Protein AF-A0A2V8YV77-F1 (afdb_monomer)

Mean predicted aligned error: 11.9 Å

Nearest PDB structures (foldseek):
  3vh5-assembly1_W  TM=4.773E-01  e=7.911E+00  Gallus gallus

Sequence (111 aa):
IGKATTRGFHQSALSKQLSPPVKWSYRKLILWWARVFLSIGWIVFYVNTITKNSAAVLSFSLILFSGLSAITFLLLLVLFWRHNQSAYKRRYSQWERSFLCQRCGTLTERE

pLDDT: mean 77.12, std 12.81, range [43.12, 94.75]

Foldseek 3Di:
DDDPPPPDPPQDPLNVLLDQDDQDDVVVVVVVLVVVLVVVLVVQQVVCCVVVVDNPPDDPSSVVSVVVSVVVSVVVVVVSVCCRPPVNVVSNVQSVQWDQDPVPRDTDGHD

Structure (mmCIF, N/CA/C/O backbone):
data_AF-A0A2V8YV77-F1
#
_entry.id   AF-A0A2V8YV77-F1
#
loop_
_atom_site.group_PDB
_atom_site.id
_atom_site.type_symbol
_atom_site.label_atom_id
_atom_site.label_alt_id
_atom_site.label_comp_id
_atom_site.label_asym_id
_atom_site.label_entity_id
_atom_site.label_seq_id
_atom_site.pdbx_PDB_ins_code
_atom_site.Cartn_x
_atom_site.Cartn_y
_atom_site.Cartn_z
_atom_site.occupancy
_atom_site.B_iso_or_equiv
_atom_site.auth_seq_id
_atom_site.auth_comp_id
_atom_site.auth_asym_id
_atom_site.auth_atom_id
_atom_site.pdbx_PDB_model_num
ATOM 1 N N . ILE A 1 1 ? -38.044 -36.763 -0.492 1.00 43.12 1 ILE A N 1
ATOM 2 C CA . ILE A 1 1 ? -37.147 -36.263 0.583 1.00 43.12 1 ILE A CA 1
ATOM 3 C C . ILE A 1 1 ? -36.007 -35.508 -0.090 1.00 43.12 1 ILE A C 1
ATOM 5 O O . ILE A 1 1 ? -35.178 -36.140 -0.725 1.00 43.12 1 ILE A O 1
ATOM 9 N N . GLY A 1 2 ? -36.013 -34.173 -0.051 1.00 48.66 2 GLY A N 1
ATOM 10 C CA . GLY A 1 2 ? -34.983 -33.343 -0.687 1.00 48.66 2 GLY A CA 1
ATOM 11 C C . GLY A 1 2 ? -34.392 -32.369 0.325 1.00 48.66 2 GLY A C 1
ATOM 12 O O . GLY A 1 2 ? -35.096 -31.485 0.804 1.00 48.66 2 GLY A O 1
ATOM 13 N N . LYS A 1 3 ? -33.111 -32.537 0.676 1.00 55.62 3 LYS A N 1
ATOM 14 C CA . LYS A 1 3 ? -32.360 -31.566 1.485 1.00 55.62 3 LYS A CA 1
ATOM 15 C C . LYS A 1 3 ? -31.934 -30.405 0.587 1.00 55.62 3 LYS A C 1
ATOM 17 O O . LYS A 1 3 ? -30.920 -30.486 -0.104 1.00 55.62 3 LYS A O 1
ATOM 22 N N . ALA A 1 4 ? -32.699 -29.318 0.615 1.00 57.50 4 ALA A N 1
ATOM 23 C CA . ALA A 1 4 ? -32.252 -28.041 0.076 1.00 57.50 4 ALA A CA 1
ATOM 24 C C . ALA A 1 4 ? -31.154 -27.486 0.995 1.00 57.50 4 ALA A C 1
ATOM 26 O O . ALA A 1 4 ? -31.411 -27.028 2.106 1.00 57.50 4 ALA A O 1
ATOM 27 N N . THR A 1 5 ? -29.904 -27.576 0.547 1.00 54.09 5 THR A N 1
ATOM 28 C CA . THR A 1 5 ? -28.759 -2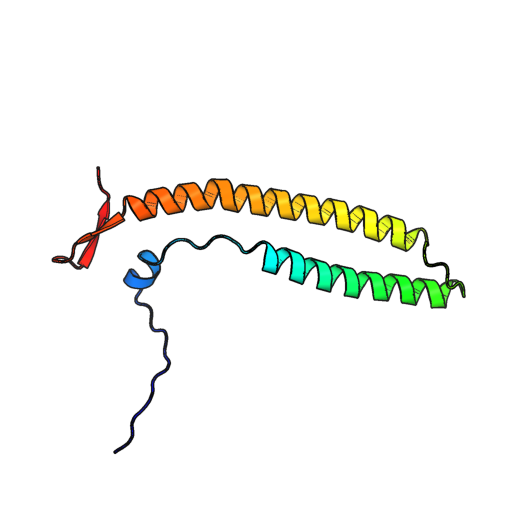7.006 1.263 1.00 54.09 5 THR A CA 1
ATOM 29 C C . THR A 1 5 ? -28.656 -25.538 0.867 1.00 54.09 5 THR A C 1
ATOM 31 O O . THR A 1 5 ? -27.980 -25.191 -0.100 1.00 54.09 5 THR A O 1
ATOM 34 N N . THR A 1 6 ? -29.367 -24.654 1.565 1.00 57.44 6 THR A N 1
ATOM 35 C CA . THR A 1 6 ? -29.285 -23.213 1.306 1.00 57.44 6 THR A CA 1
ATOM 36 C C . THR A 1 6 ? -27.972 -22.674 1.874 1.00 57.44 6 THR A C 1
ATOM 38 O O . THR A 1 6 ? -27.891 -22.291 3.039 1.00 57.44 6 THR A O 1
ATOM 41 N N . ARG A 1 7 ? -26.916 -22.620 1.052 1.00 52.34 7 ARG A N 1
ATOM 42 C CA . ARG A 1 7 ? -25.701 -21.826 1.325 1.00 52.34 7 ARG A CA 1
ATOM 43 C C . ARG A 1 7 ? -25.980 -20.329 1.110 1.00 52.34 7 ARG A C 1
ATOM 45 O O . ARG A 1 7 ? -25.328 -19.676 0.304 1.00 52.34 7 ARG A O 1
ATOM 52 N N . GLY A 1 8 ? -26.987 -19.797 1.797 1.00 50.25 8 GLY A N 1
ATOM 53 C CA . GLY A 1 8 ? -27.307 -18.373 1.808 1.00 50.25 8 GLY A CA 1
ATOM 54 C C . GLY A 1 8 ? -26.741 -17.734 3.067 1.00 50.25 8 GLY A C 1
ATOM 55 O O . GLY A 1 8 ? -27.206 -18.026 4.164 1.00 50.25 8 GLY A O 1
ATOM 56 N N . PHE A 1 9 ? -25.747 -16.859 2.930 1.00 57.03 9 PHE A N 1
ATOM 57 C CA . PHE A 1 9 ? -25.252 -16.035 4.036 1.00 57.03 9 PHE A CA 1
ATOM 58 C C . PHE A 1 9 ? -26.250 -14.886 4.281 1.00 57.03 9 PHE A C 1
ATOM 60 O O . PHE A 1 9 ? -25.985 -13.727 3.970 1.00 57.03 9 PHE A O 1
ATOM 67 N N . HIS A 1 10 ? -27.447 -15.206 4.780 1.00 50.66 10 HIS A N 1
ATOM 68 C CA . HIS A 1 10 ? -28.415 -14.199 5.217 1.00 50.66 10 HIS A CA 1
ATOM 69 C C . HIS A 1 10 ? -27.989 -13.664 6.584 1.00 50.66 10 HIS A C 1
ATOM 71 O O . HIS A 1 10 ? -28.433 -14.125 7.632 1.00 50.66 10 HIS A O 1
ATOM 77 N N . GLN A 1 11 ? -27.086 -12.688 6.569 1.00 55.09 11 GLN A N 1
ATOM 78 C CA . GLN A 1 11 ? -26.784 -11.892 7.748 1.00 55.09 11 GLN A CA 1
ATOM 79 C C . GLN A 1 11 ? -27.907 -10.874 7.950 1.00 55.09 11 GLN A C 1
ATOM 81 O O . GLN A 1 11 ? -28.072 -9.947 7.156 1.00 55.09 11 GLN A O 1
ATOM 86 N N . SER A 1 12 ? -28.687 -11.042 9.019 1.00 68.44 12 SE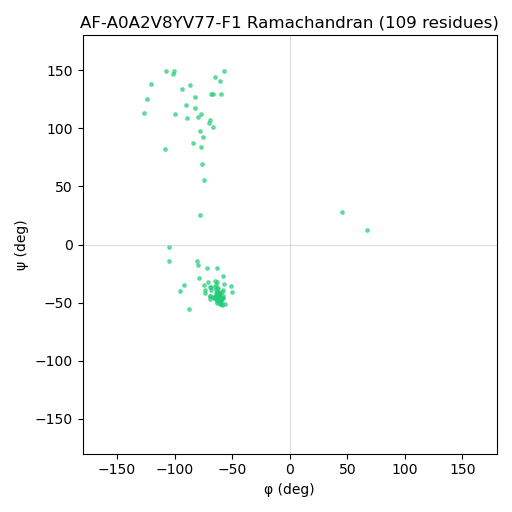R A N 1
ATOM 87 C CA . SER A 1 12 ? -29.614 -10.012 9.489 1.00 68.44 12 SER A CA 1
ATOM 88 C C . SER A 1 12 ? -28.843 -8.715 9.767 1.00 68.44 12 SER A C 1
ATOM 90 O O . SER A 1 12 ? -27.665 -8.765 10.136 1.00 68.44 12 SER A O 1
ATOM 92 N N . ALA A 1 13 ? -29.477 -7.548 9.597 1.00 64.62 13 ALA A N 1
ATOM 93 C CA . ALA A 1 13 ? -28.833 -6.245 9.820 1.00 64.62 13 ALA A CA 1
ATOM 94 C C . ALA A 1 13 ? -28.131 -6.166 11.194 1.00 64.62 13 ALA A C 1
ATOM 96 O O . ALA A 1 13 ? -27.019 -5.650 11.294 1.00 64.62 13 ALA A O 1
ATOM 97 N N . LEU A 1 14 ? -28.725 -6.812 12.203 1.00 60.31 14 LEU A N 1
ATOM 98 C CA . LEU A 1 14 ? -28.169 -7.022 13.542 1.00 60.31 14 LEU A CA 1
ATOM 99 C C . LEU A 1 14 ? -26.838 -7.797 13.533 1.00 60.31 14 LEU A C 1
ATOM 101 O O . LEU A 1 14 ? -25.853 -7.341 14.107 1.00 60.31 14 LEU A O 1
ATOM 105 N N . SER A 1 15 ? -26.756 -8.927 12.824 1.00 60.78 15 SER A N 1
ATOM 106 C CA . SER A 1 15 ? -25.512 -9.711 12.712 1.00 60.78 15 SER A CA 1
ATOM 107 C C . SER A 1 15 ? -24.384 -8.969 11.980 1.00 60.78 15 SER A C 1
ATOM 109 O O . SER A 1 15 ? -23.207 -9.129 12.311 1.00 60.78 15 SER A O 1
ATOM 111 N N . LYS A 1 16 ? -24.730 -8.107 11.014 1.00 63.66 16 LYS A N 1
ATOM 112 C CA . LYS A 1 16 ? -23.762 -7.277 10.284 1.00 63.66 16 LYS A CA 1
ATOM 113 C C . LYS A 1 16 ? -23.181 -6.174 11.171 1.00 63.66 16 LYS A C 1
ATOM 115 O O . LYS A 1 16 ? -22.019 -5.819 11.011 1.00 63.66 16 LYS A O 1
ATOM 120 N N . GLN A 1 17 ? -23.974 -5.673 12.117 1.00 64.75 17 GLN A N 1
ATOM 121 C CA . GLN A 1 17 ? -23.571 -4.653 13.085 1.00 64.75 17 GLN A CA 1
ATOM 122 C C . GLN A 1 17 ? -22.730 -5.236 14.237 1.00 64.75 17 GLN A C 1
ATOM 124 O O . GLN A 1 17 ? -21.846 -4.562 14.753 1.00 64.75 17 GLN A O 1
ATOM 129 N N . LEU A 1 18 ? -22.950 -6.510 14.579 1.00 63.41 18 LEU A N 1
ATOM 130 C CA . LEU A 1 18 ? -22.158 -7.266 15.561 1.00 63.41 18 LEU A CA 1
ATOM 131 C C . LEU A 1 18 ? -20.829 -7.790 15.013 1.00 63.41 18 LEU A C 1
ATOM 133 O O . LEU A 1 18 ? -19.953 -8.173 15.786 1.00 63.41 18 LEU A O 1
ATOM 137 N N . SER A 1 19 ? -20.677 -7.843 13.690 1.00 68.62 19 SER A N 1
ATOM 138 C CA . SER A 1 19 ? -19.445 -8.316 13.066 1.00 68.62 19 SER A CA 1
ATOM 139 C C . SER A 1 19 ? -18.312 -7.317 13.335 1.00 68.62 19 SER A C 1
ATOM 141 O O . SER A 1 19 ? -18.490 -6.123 13.077 1.00 68.62 19 SER A O 1
ATOM 143 N N . PRO A 1 20 ? -17.142 -7.767 13.828 1.00 71.44 20 PRO A N 1
ATOM 144 C CA . PRO A 1 20 ? -16.053 -6.859 14.154 1.00 71.44 20 PRO A CA 1
ATOM 145 C C . PRO A 1 20 ? -15.600 -6.103 12.896 1.00 71.44 20 PRO A C 1
ATOM 147 O O . PRO A 1 20 ? -15.538 -6.690 11.806 1.00 71.44 20 PRO A O 1
ATOM 150 N N . PRO A 1 21 ? -15.267 -4.803 13.007 1.00 77.50 21 PRO A N 1
ATOM 151 C CA . PRO A 1 21 ? -14.767 -4.043 11.872 1.00 77.50 21 PRO A CA 1
ATOM 152 C C . PRO A 1 21 ? -13.486 -4.700 11.355 1.00 77.50 21 PRO A C 1
ATOM 154 O O . PRO A 1 21 ? -12.568 -4.979 12.118 1.00 77.50 21 PRO A O 1
ATOM 157 N N . VAL A 1 22 ? -13.409 -4.961 10.053 1.00 77.62 22 VAL A N 1
ATOM 158 C CA . VAL A 1 22 ? -12.263 -5.662 9.459 1.00 77.62 22 VAL A CA 1
ATOM 159 C C . VAL A 1 22 ? -11.233 -4.649 8.962 1.00 77.62 22 VAL A C 1
ATOM 161 O O . VAL A 1 22 ? -11.574 -3.678 8.280 1.00 77.62 22 VAL A O 1
ATOM 164 N N . LYS A 1 23 ? -9.954 -4.882 9.277 1.00 78.69 23 LYS A N 1
ATOM 165 C CA . LYS A 1 23 ? -8.839 -4.088 8.745 1.00 78.69 23 LYS A CA 1
ATOM 166 C C . LYS A 1 23 ? -8.721 -4.2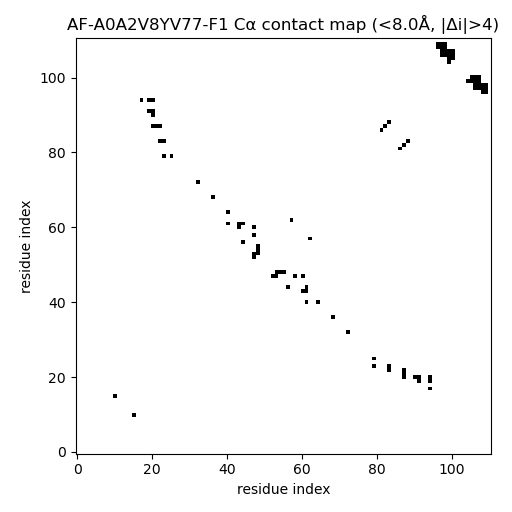65 7.235 1.00 78.69 23 LYS A C 1
ATOM 168 O O . LYS A 1 23 ? -8.896 -5.363 6.703 1.00 78.69 23 LYS A O 1
ATOM 173 N N . TRP A 1 24 ? -8.357 -3.196 6.538 1.00 80.94 24 TRP A N 1
ATOM 174 C CA . TRP A 1 24 ? -8.037 -3.293 5.118 1.00 80.94 24 TRP A CA 1
ATOM 175 C C . TRP A 1 24 ? -6.762 -4.124 4.941 1.00 80.94 24 TRP A C 1
ATOM 177 O O . TRP A 1 24 ? -5.754 -3.905 5.611 1.00 80.94 24 TRP A O 1
ATOM 187 N N . SER A 1 25 ? -6.813 -5.123 4.060 1.00 85.44 25 SER A N 1
ATOM 188 C CA . SER A 1 25 ? -5.696 -6.051 3.882 1.00 85.44 25 SER A CA 1
ATOM 189 C C . SER A 1 25 ? -4.605 -5.425 3.014 1.00 85.44 25 SER A C 1
ATOM 191 O O . SER A 1 25 ? -4.763 -5.320 1.797 1.00 85.44 25 SER A O 1
ATOM 193 N N . TYR A 1 26 ? -3.464 -5.088 3.623 1.00 84.25 26 TYR A N 1
ATOM 194 C CA . TYR A 1 26 ? -2.269 -4.638 2.895 1.00 84.25 26 TYR A CA 1
ATOM 195 C C . TYR A 1 26 ? -1.798 -5.657 1.861 1.00 84.25 26 TYR A C 1
ATOM 197 O O . TYR A 1 26 ? -1.356 -5.279 0.785 1.00 84.25 26 TYR A O 1
ATOM 205 N N . ARG A 1 27 ? -1.955 -6.956 2.139 1.00 86.06 27 ARG A N 1
ATOM 206 C CA . ARG A 1 27 ? -1.594 -8.013 1.189 1.00 86.06 27 ARG A CA 1
ATOM 207 C C . ARG A 1 27 ? -2.405 -7.912 -0.101 1.00 86.06 27 ARG A C 1
ATOM 209 O O . ARG A 1 27 ? -1.841 -8.055 -1.178 1.00 86.06 27 ARG A O 1
ATOM 216 N N . LYS A 1 28 ? -3.711 -7.632 -0.003 1.00 89.25 28 LYS A N 1
ATOM 217 C CA . LYS A 1 28 ? -4.554 -7.414 -1.188 1.00 89.25 28 LYS A CA 1
ATOM 218 C C . LYS A 1 28 ? -4.109 -6.173 -1.957 1.00 89.25 28 LYS A C 1
ATOM 220 O O . LYS A 1 28 ? -4.032 -6.250 -3.176 1.00 89.25 28 LYS A O 1
ATOM 225 N N . LEU A 1 29 ? -3.776 -5.083 -1.259 1.00 89.19 29 LEU A N 1
ATOM 226 C CA . LEU A 1 29 ? -3.254 -3.863 -1.882 1.00 89.19 29 LEU A CA 1
ATOM 227 C C . LEU A 1 29 ? -1.944 -4.135 -2.633 1.00 89.19 29 LEU A C 1
ATOM 229 O O . LEU A 1 29 ? -1.848 -3.807 -3.807 1.00 89.19 29 LEU A O 1
ATOM 233 N N . ILE A 1 30 ? -0.971 -4.780 -1.984 1.00 88.62 30 ILE A N 1
ATOM 234 C CA . ILE A 1 30 ? 0.335 -5.104 -2.577 1.00 88.62 30 ILE A CA 1
ATOM 235 C C . ILE A 1 30 ? 0.166 -6.009 -3.799 1.00 88.62 30 ILE A C 1
ATOM 237 O O . ILE A 1 30 ? 0.754 -5.738 -4.839 1.00 88.62 30 ILE A O 1
ATOM 241 N N . LEU A 1 31 ? -0.660 -7.057 -3.705 1.00 92.25 31 LEU A N 1
ATOM 242 C CA . LEU A 1 31 ? -0.894 -7.976 -4.823 1.00 92.25 31 LEU A CA 1
ATOM 243 C C . LEU A 1 31 ? -1.565 -7.284 -6.013 1.00 92.25 31 LEU A C 1
ATOM 245 O O . LEU A 1 31 ? -1.150 -7.484 -7.154 1.00 92.25 31 LEU A O 1
ATOM 249 N N . TRP A 1 32 ? -2.582 -6.458 -5.757 1.00 91.56 32 TRP A N 1
ATOM 250 C CA . TRP A 1 32 ? -3.227 -5.671 -6.807 1.00 91.56 32 TRP A CA 1
ATOM 251 C C . TRP A 1 32 ? -2.258 -4.685 -7.442 1.00 91.56 32 TRP A C 1
ATOM 253 O O . TRP A 1 32 ? -2.203 -4.586 -8.666 1.00 91.56 32 TRP A O 1
ATOM 263 N N . TRP A 1 33 ? -1.464 -4.003 -6.621 1.00 91.12 33 TRP A N 1
ATOM 264 C CA . TRP A 1 33 ? -0.497 -3.037 -7.107 1.00 91.12 33 TRP A CA 1
ATOM 265 C C . TRP A 1 33 ? 0.597 -3.688 -7.947 1.00 91.12 33 TRP A C 1
ATOM 267 O O . TRP A 1 33 ? 0.871 -3.226 -9.049 1.00 91.12 33 TRP A O 1
ATOM 277 N N . ALA A 1 34 ? 1.147 -4.816 -7.492 1.00 90.69 34 ALA A N 1
ATOM 278 C CA . ALA A 1 34 ? 2.124 -5.594 -8.245 1.00 90.69 34 ALA A CA 1
ATOM 279 C C . ALA A 1 34 ? 1.563 -6.042 -9.601 1.00 90.69 34 ALA A C 1
ATOM 281 O O . ALA A 1 34 ? 2.230 -5.897 -10.621 1.00 90.69 34 ALA A O 1
ATOM 282 N N . ARG A 1 35 ? 0.316 -6.528 -9.638 1.00 93.38 35 ARG A N 1
ATOM 283 C CA . ARG A 1 35 ? -0.339 -6.934 -10.889 1.00 93.38 35 ARG A CA 1
ATOM 284 C C . ARG A 1 35 ? -0.475 -5.766 -11.866 1.00 93.38 35 ARG A C 1
ATOM 286 O O . ARG A 1 35 ? -0.139 -5.919 -13.037 1.00 93.38 35 ARG A O 1
ATOM 293 N N . VAL A 1 36 ? -0.951 -4.614 -11.391 1.00 91.81 36 VAL A N 1
ATOM 294 C CA . VAL A 1 36 ? -1.103 -3.405 -12.214 1.00 91.81 36 VAL A CA 1
ATOM 295 C C . VAL A 1 36 ? 0.260 -2.928 -12.714 1.00 91.81 36 VAL A C 1
ATOM 297 O O . VAL A 1 36 ? 0.433 -2.739 -13.917 1.00 91.81 36 VAL A O 1
ATOM 300 N N . PHE A 1 37 ? 1.244 -2.820 -11.823 1.00 90.44 37 PHE A N 1
ATOM 301 C CA . PHE A 1 37 ? 2.595 -2.382 -12.159 1.00 90.44 37 PHE A CA 1
ATOM 302 C C . PHE A 1 37 ? 3.253 -3.277 -13.214 1.00 90.44 37 PHE A C 1
ATOM 304 O O . PHE A 1 37 ? 3.762 -2.767 -14.208 1.00 90.44 37 PHE A O 1
ATOM 311 N N . LEU A 1 38 ? 3.179 -4.601 -13.047 1.00 91.06 38 LEU A N 1
ATOM 312 C CA . LEU A 1 38 ? 3.711 -5.558 -14.020 1.00 91.06 38 LEU A CA 1
ATOM 313 C C . LEU A 1 38 ? 2.992 -5.455 -15.368 1.00 91.06 38 LEU A C 1
ATOM 315 O O . LEU A 1 38 ? 3.647 -5.444 -16.405 1.00 91.06 38 LEU A O 1
ATOM 319 N N . SER A 1 39 ? 1.661 -5.336 -15.365 1.00 91.62 39 SER A N 1
ATOM 320 C CA . SER A 1 39 ? 0.887 -5.240 -16.607 1.00 91.62 39 SER A CA 1
ATOM 321 C C . SER A 1 39 ? 1.209 -3.976 -17.409 1.00 91.62 39 SER A C 1
ATOM 323 O O . SER A 1 39 ? 1.471 -4.059 -18.606 1.00 91.62 39 SER A O 1
ATOM 325 N N . ILE A 1 40 ? 1.259 -2.813 -16.754 1.00 88.75 40 ILE A N 1
ATOM 326 C CA . ILE A 1 40 ? 1.547 -1.540 -17.422 1.00 88.75 40 ILE A CA 1
ATOM 327 C C . ILE A 1 40 ? 3.031 -1.459 -17.793 1.00 88.75 40 ILE A C 1
ATOM 329 O O . ILE A 1 40 ? 3.361 -1.065 -18.910 1.00 88.75 40 ILE A O 1
ATOM 333 N N . GLY A 1 41 ? 3.927 -1.887 -16.900 1.00 87.62 41 GLY A N 1
ATOM 334 C CA . GLY A 1 41 ? 5.366 -1.923 -17.156 1.00 87.62 41 GLY A CA 1
ATOM 335 C C . GLY A 1 41 ? 5.718 -2.784 -18.369 1.00 87.62 41 GLY A C 1
ATOM 336 O O . GLY A 1 41 ? 6.541 -2.375 -19.185 1.00 87.62 41 GLY A O 1
ATOM 337 N N . TRP A 1 42 ? 5.037 -3.921 -18.545 1.00 87.44 42 TRP A N 1
ATOM 338 C CA . TRP A 1 42 ? 5.202 -4.771 -19.723 1.00 87.44 42 TRP A CA 1
ATOM 339 C C . TRP A 1 42 ? 4.793 -4.067 -21.020 1.00 87.44 42 TRP A C 1
ATOM 341 O O . TRP A 1 42 ? 5.521 -4.137 -22.007 1.00 87.44 42 TRP A O 1
ATOM 351 N N . ILE A 1 43 ? 3.671 -3.339 -21.020 1.00 87.31 43 ILE A N 1
ATOM 352 C CA . ILE A 1 43 ? 3.207 -2.577 -22.191 1.00 87.31 43 ILE A CA 1
ATOM 353 C C . ILE A 1 43 ? 4.211 -1.476 -22.548 1.00 87.31 43 ILE A C 1
ATOM 355 O O . ILE A 1 43 ? 4.596 -1.346 -23.709 1.00 87.31 43 ILE A O 1
ATOM 359 N N . VAL A 1 44 ? 4.675 -0.708 -21.557 1.00 85.50 44 VAL A N 1
ATOM 360 C CA . VAL A 1 44 ? 5.665 0.364 -21.766 1.00 85.50 44 VAL A CA 1
ATOM 361 C C . VAL A 1 44 ? 6.980 -0.205 -22.299 1.00 85.50 44 VAL A C 1
ATOM 363 O O . VAL A 1 44 ? 7.558 0.357 -23.230 1.00 85.50 44 VAL A O 1
ATOM 366 N N . PHE A 1 45 ? 7.438 -1.332 -21.747 1.00 84.75 45 PHE A N 1
ATOM 367 C CA . PHE A 1 45 ? 8.621 -2.033 -22.236 1.00 84.75 45 PHE A CA 1
ATOM 368 C C . PHE A 1 45 ? 8.433 -2.481 -23.689 1.00 84.75 45 PHE A C 1
ATOM 370 O O . PHE A 1 45 ? 9.250 -2.131 -24.537 1.00 84.75 45 PHE A O 1
ATOM 377 N N . TYR A 1 46 ? 7.327 -3.161 -23.999 1.00 84.75 46 TYR A N 1
ATOM 378 C CA . TYR A 1 46 ? 7.019 -3.644 -25.344 1.00 84.75 46 TYR A CA 1
ATOM 379 C C . TYR A 1 46 ? 7.009 -2.508 -26.376 1.00 84.75 46 TYR A C 1
ATOM 381 O O . TYR A 1 46 ? 7.740 -2.562 -27.366 1.00 84.75 46 TYR A O 1
ATOM 389 N N . VAL A 1 47 ? 6.271 -1.426 -26.111 1.00 84.00 47 VAL A N 1
ATOM 390 C CA . VAL A 1 47 ? 6.213 -0.259 -27.007 1.00 84.00 47 VAL A CA 1
ATOM 391 C C . VAL A 1 47 ? 7.600 0.340 -27.223 1.00 84.00 47 VAL A C 1
ATOM 393 O O . VAL A 1 47 ? 7.953 0.689 -28.351 1.00 84.00 47 VAL A O 1
ATOM 396 N N . ASN A 1 48 ? 8.417 0.427 -26.173 1.00 81.06 48 ASN A N 1
ATOM 397 C CA . ASN A 1 48 ? 9.769 0.958 -26.282 1.00 81.06 48 ASN A CA 1
ATOM 398 C C . ASN A 1 48 ? 10.693 0.033 -27.096 1.00 81.06 48 ASN A C 1
ATOM 400 O O . ASN A 1 48 ? 11.460 0.538 -27.913 1.00 81.06 48 ASN A O 1
ATOM 404 N N . THR A 1 49 ? 10.584 -1.293 -26.940 1.00 80.44 49 THR A N 1
ATOM 405 C CA . THR A 1 49 ? 11.360 -2.257 -27.744 1.00 80.44 49 THR A CA 1
ATOM 406 C C . THR A 1 49 ? 11.029 -2.173 -29.233 1.00 80.44 49 THR A C 1
ATOM 408 O O . THR A 1 49 ? 11.949 -2.114 -30.044 1.00 80.44 49 THR A O 1
ATOM 411 N N . ILE A 1 50 ? 9.743 -2.077 -29.594 1.00 82.12 50 ILE A N 1
ATOM 412 C CA . ILE A 1 50 ? 9.298 -1.962 -30.992 1.00 82.12 50 ILE A CA 1
ATOM 413 C C . ILE A 1 50 ? 9.690 -0.608 -31.586 1.00 82.12 50 ILE A C 1
ATOM 415 O O . ILE A 1 50 ? 10.240 -0.544 -32.680 1.00 82.12 50 ILE A O 1
ATOM 419 N N . THR A 1 51 ? 9.448 0.484 -30.857 1.00 79.62 51 THR A N 1
ATOM 420 C CA . THR A 1 51 ? 9.684 1.842 -31.374 1.00 79.62 51 THR A CA 1
ATOM 421 C C . THR A 1 51 ? 11.171 2.150 -31.538 1.00 79.62 51 THR A C 1
ATOM 423 O O . THR A 1 51 ? 11.556 2.849 -32.470 1.00 79.62 51 THR A O 1
ATOM 426 N N . LYS A 1 52 ? 12.022 1.662 -30.628 1.00 73.88 52 LYS A N 1
ATOM 427 C CA . LYS A 1 52 ? 13.450 2.013 -30.612 1.00 73.88 52 LYS A CA 1
ATOM 428 C C . LYS A 1 52 ? 14.375 0.913 -31.127 1.00 73.88 52 LYS A C 1
ATOM 430 O O . LYS A 1 52 ? 15.580 1.143 -31.120 1.00 73.88 52 LYS A O 1
ATOM 435 N N . ASN A 1 53 ? 13.859 -0.268 -31.497 1.00 69.19 53 ASN A N 1
ATOM 436 C CA . ASN A 1 53 ? 14.655 -1.462 -31.839 1.00 69.19 53 ASN A CA 1
ATOM 437 C C . ASN A 1 53 ? 15.797 -1.747 -30.841 1.00 69.19 53 ASN A C 1
ATOM 439 O O . ASN A 1 53 ? 16.834 -2.307 -31.188 1.00 69.19 53 ASN A O 1
ATOM 443 N N . SER A 1 54 ? 15.631 -1.332 -29.585 1.00 64.38 54 SER A N 1
ATOM 444 C CA . SER A 1 54 ? 16.647 -1.474 -28.550 1.00 64.38 54 SER A CA 1
ATOM 445 C C . SER A 1 54 ? 16.054 -2.234 -27.377 1.00 64.38 54 SER A C 1
ATOM 447 O O . SER A 1 54 ? 15.037 -1.849 -26.800 1.00 64.38 54 SER A O 1
ATOM 449 N N . ALA A 1 55 ? 16.725 -3.318 -26.996 1.00 63.25 55 ALA A N 1
ATOM 450 C CA 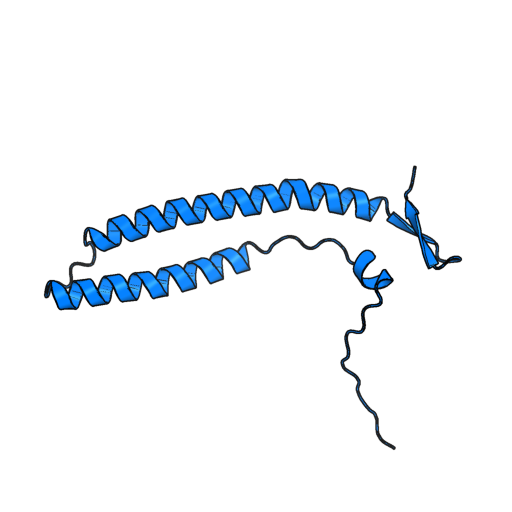. ALA A 1 55 ? 16.399 -4.112 -25.815 1.00 63.25 55 ALA A CA 1
ATOM 451 C C . ALA A 1 55 ? 16.886 -3.442 -24.514 1.00 63.25 55 ALA A C 1
ATOM 453 O O . ALA A 1 55 ? 17.16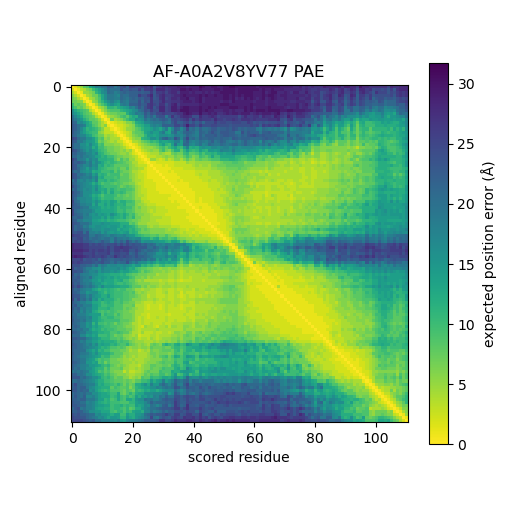3 -4.114 -23.522 1.00 63.25 55 ALA A O 1
ATOM 454 N N . ALA A 1 56 ? 17.037 -2.112 -24.516 1.00 65.31 56 ALA A N 1
ATOM 455 C CA . ALA A 1 56 ? 17.531 -1.366 -23.373 1.00 65.31 56 ALA A CA 1
ATOM 456 C C . ALA A 1 56 ? 16.511 -1.442 -22.230 1.00 65.31 56 ALA A C 1
ATOM 458 O O . ALA A 1 56 ? 15.504 -0.727 -22.205 1.00 65.31 56 ALA A O 1
ATOM 459 N N . VAL A 1 57 ? 16.812 -2.316 -21.268 1.00 63.31 57 VAL A N 1
ATOM 460 C CA . VAL A 1 57 ? 16.009 -2.576 -20.064 1.00 63.31 57 VAL A CA 1
ATOM 461 C C . VAL A 1 57 ? 15.815 -1.299 -19.236 1.00 63.31 57 VAL A C 1
ATOM 463 O O . VAL A 1 57 ? 14.800 -1.132 -18.565 1.00 63.31 57 VAL A O 1
ATOM 466 N N . LEU A 1 58 ? 16.756 -0.356 -19.339 1.00 67.88 58 LEU A N 1
ATOM 467 C CA . LEU A 1 58 ? 16.730 0.927 -18.650 1.00 67.88 58 LEU A CA 1
ATOM 468 C C . LEU A 1 58 ? 16.454 2.070 -19.636 1.00 67.88 58 LEU A C 1
ATOM 470 O O . LEU A 1 58 ? 17.358 2.744 -20.120 1.00 67.88 58 LEU A O 1
ATOM 474 N N . SER A 1 59 ? 15.179 2.273 -19.955 1.00 74.12 59 SER A N 1
ATOM 475 C CA . SER A 1 59 ? 14.731 3.374 -20.813 1.00 74.12 59 SER A C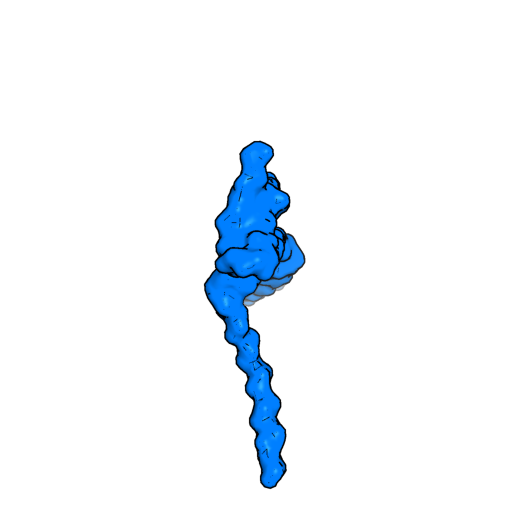A 1
ATOM 476 C C . SER A 1 59 ? 14.138 4.514 -19.990 1.00 74.12 59 SER A C 1
ATOM 478 O O . SER A 1 59 ? 13.479 4.270 -18.983 1.00 74.12 59 SER A O 1
ATOM 480 N N . PHE A 1 60 ? 14.304 5.759 -20.447 1.00 80.81 60 PHE A N 1
ATOM 481 C CA . PHE A 1 60 ? 13.765 6.953 -19.775 1.00 80.81 60 PHE A CA 1
ATOM 482 C C . PHE A 1 60 ? 12.269 6.824 -19.424 1.00 80.81 60 PHE A C 1
ATOM 484 O O . PHE A 1 60 ? 11.858 7.141 -18.312 1.00 80.81 60 PHE A O 1
ATOM 491 N N . SER A 1 61 ? 11.468 6.252 -20.329 1.00 80.44 61 SER A N 1
ATOM 492 C CA . SER A 1 61 ? 10.041 5.982 -20.108 1.00 80.44 61 SER A CA 1
ATOM 493 C C . SER A 1 61 ? 9.779 5.010 -18.951 1.00 80.44 61 SER A C 1
ATOM 495 O O . SER A 1 61 ? 8.833 5.205 -18.193 1.00 80.44 61 SER A O 1
ATOM 497 N N . LEU A 1 62 ? 10.624 3.988 -18.784 1.00 80.94 62 LEU A N 1
ATOM 498 C CA . LEU A 1 62 ? 10.516 3.022 -17.686 1.00 80.94 62 LEU A CA 1
ATOM 499 C C . LEU A 1 62 ? 10.969 3.628 -16.356 1.00 80.94 62 LEU A C 1
ATOM 501 O O . LEU A 1 62 ? 10.368 3.322 -15.332 1.00 80.94 62 LEU A O 1
ATOM 505 N N . ILE A 1 63 ? 11.976 4.509 -16.369 1.00 85.56 63 ILE A N 1
ATOM 506 C CA . ILE A 1 63 ? 12.430 5.244 -15.177 1.00 85.56 63 ILE A CA 1
ATOM 507 C C . ILE A 1 63 ? 11.335 6.199 -14.685 1.00 85.56 63 ILE A C 1
ATOM 509 O O . ILE A 1 63 ? 11.024 6.225 -13.497 1.00 85.56 63 ILE A O 1
ATOM 513 N N . LEU A 1 64 ? 10.712 6.962 -15.588 1.00 87.00 64 LEU A N 1
ATOM 514 C CA . LEU A 1 64 ? 9.602 7.842 -15.219 1.00 87.00 64 LEU A CA 1
ATOM 515 C C . LEU A 1 64 ? 8.398 7.048 -14.707 1.00 87.00 64 LEU A C 1
ATOM 517 O O . LEU A 1 64 ? 7.815 7.405 -13.683 1.00 87.00 64 LEU A O 1
ATOM 521 N N . PHE A 1 65 ? 8.046 5.955 -15.389 1.00 87.06 65 PHE A N 1
ATOM 522 C CA . PHE A 1 65 ? 6.957 5.084 -14.962 1.00 87.06 65 PHE A CA 1
ATOM 523 C C . PHE A 1 65 ? 7.222 4.481 -13.578 1.00 87.06 65 PHE A C 1
ATOM 525 O O . PHE A 1 65 ? 6.355 4.547 -12.706 1.00 87.06 65 PHE A O 1
ATOM 532 N N . SER A 1 66 ? 8.422 3.943 -13.342 1.00 87.56 66 SER A N 1
ATOM 533 C CA . SER A 1 66 ? 8.783 3.362 -12.050 1.00 87.56 66 SER A CA 1
ATOM 534 C C . SER A 1 66 ? 8.777 4.416 -10.942 1.00 87.56 66 SER A C 1
ATOM 536 O O . SER A 1 66 ? 8.161 4.185 -9.901 1.00 87.56 66 SER A O 1
ATOM 538 N N . GLY A 1 67 ? 9.330 5.607 -11.187 1.00 91.50 67 GLY A N 1
ATOM 539 C CA . GLY A 1 67 ? 9.309 6.723 -10.241 1.00 91.50 67 GLY A CA 1
ATOM 540 C C . GLY A 1 67 ? 7.890 7.149 -9.852 1.00 91.50 67 GLY A C 1
ATOM 541 O O . GLY A 1 67 ? 7.549 7.172 -8.668 1.00 91.50 67 GLY A O 1
ATOM 542 N N . LEU A 1 68 ? 7.023 7.412 -10.835 1.00 91.25 68 LEU A N 1
ATOM 543 C CA . LEU A 1 68 ? 5.626 7.791 -10.587 1.00 91.25 68 LEU A CA 1
ATOM 544 C C . LEU A 1 68 ? 4.839 6.671 -9.892 1.00 91.25 68 LEU A C 1
ATOM 546 O O . LEU A 1 68 ? 4.037 6.934 -8.990 1.00 91.25 68 LEU A O 1
ATOM 550 N N . SER A 1 69 ? 5.087 5.414 -10.263 1.00 89.75 69 SER A N 1
ATOM 551 C CA . SER A 1 69 ? 4.452 4.261 -9.620 1.00 89.75 69 SER A CA 1
ATOM 552 C C . SER A 1 69 ? 4.855 4.113 -8.148 1.00 89.75 69 SER A C 1
ATOM 554 O O . SER A 1 69 ? 4.022 3.765 -7.313 1.00 89.75 69 SER A O 1
ATOM 556 N N . ALA A 1 70 ? 6.111 4.418 -7.806 1.00 91.56 70 ALA A N 1
ATOM 557 C CA . ALA A 1 70 ? 6.604 4.341 -6.439 1.00 91.56 70 ALA A CA 1
ATOM 558 C C . ALA A 1 70 ? 5.965 5.432 -5.573 1.00 91.56 70 ALA A C 1
ATOM 560 O O . ALA A 1 70 ? 5.475 5.147 -4.481 1.00 91.56 70 ALA A O 1
ATOM 561 N N . ILE A 1 71 ? 5.888 6.663 -6.089 1.00 94.75 71 ILE A N 1
ATOM 562 C CA . ILE A 1 71 ? 5.238 7.787 -5.400 1.00 94.75 71 ILE A CA 1
ATOM 563 C C . ILE A 1 71 ? 3.757 7.479 -5.146 1.00 94.75 71 ILE A C 1
ATOM 565 O O . ILE A 1 71 ? 3.269 7.613 -4.023 1.00 94.75 71 ILE A O 1
ATOM 569 N N . THR A 1 72 ? 3.038 7.022 -6.171 1.00 92.88 72 THR A N 1
ATOM 570 C CA . THR A 1 72 ? 1.613 6.676 -6.048 1.00 92.88 72 THR A CA 1
ATOM 571 C C . THR A 1 72 ? 1.382 5.507 -5.089 1.00 92.88 72 THR A C 1
ATOM 573 O O . THR A 1 72 ? 0.458 5.562 -4.276 1.00 92.88 72 THR A O 1
ATOM 576 N N . PHE A 1 73 ? 2.248 4.492 -5.096 1.00 91.38 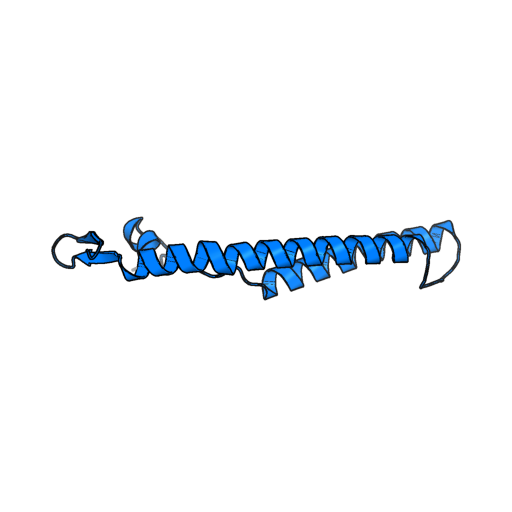73 PHE A N 1
ATOM 577 C CA . PHE A 1 73 ? 2.185 3.394 -4.133 1.00 91.38 73 PHE A CA 1
ATOM 578 C C . PHE A 1 73 ? 2.363 3.862 -2.688 1.00 91.38 73 PHE A C 1
ATOM 580 O O . PHE A 1 73 ? 1.594 3.470 -1.810 1.00 91.38 73 PHE A O 1
ATOM 587 N N . LEU A 1 74 ? 3.353 4.724 -2.438 1.00 93.44 74 LEU A N 1
ATOM 588 C CA . LEU A 1 74 ? 3.602 5.289 -1.113 1.00 93.44 74 LEU A CA 1
ATOM 589 C C . LEU A 1 74 ? 2.404 6.109 -0.627 1.00 93.44 74 LEU A C 1
ATOM 591 O O . LEU A 1 74 ? 1.981 5.949 0.518 1.00 93.44 74 LEU A O 1
ATOM 595 N N . LEU A 1 75 ? 1.799 6.921 -1.498 1.00 94.44 75 LEU A N 1
ATOM 596 C CA . LEU A 1 75 ? 0.575 7.657 -1.175 1.00 94.44 75 LEU A CA 1
ATOM 597 C C . LEU A 1 75 ? -0.572 6.712 -0.791 1.00 94.44 75 LEU A C 1
ATOM 599 O O . LEU A 1 75 ? -1.217 6.915 0.240 1.00 94.44 75 LEU A O 1
ATOM 603 N N . LEU A 1 76 ? -0.801 5.646 -1.564 1.00 90.75 76 LEU A N 1
ATOM 604 C CA . LEU A 1 76 ? -1.823 4.643 -1.252 1.00 90.75 76 LEU A CA 1
ATOM 605 C C . LEU A 1 76 ? -1.552 3.941 0.082 1.00 90.75 76 LEU A C 1
ATOM 607 O O . LEU A 1 76 ? -2.483 3.746 0.865 1.00 90.75 76 LEU A O 1
ATOM 611 N N . LEU A 1 77 ? -0.293 3.603 0.374 1.00 91.69 77 LEU A N 1
ATOM 612 C CA . LEU A 1 77 ? 0.105 3.017 1.653 1.00 91.69 77 LEU A CA 1
ATOM 613 C C . LEU A 1 77 ? -0.181 3.958 2.824 1.00 91.69 77 LEU A C 1
ATOM 615 O O . LEU A 1 77 ? -0.748 3.513 3.821 1.00 91.69 77 LEU A O 1
ATOM 619 N N . VAL A 1 78 ? 0.151 5.245 2.703 1.00 92.06 78 VAL A N 1
ATOM 620 C CA . VAL A 1 78 ? -0.126 6.254 3.738 1.00 92.06 78 VAL A CA 1
ATOM 621 C C . VAL A 1 78 ? -1.630 6.421 3.951 1.00 92.06 78 VAL A C 1
ATOM 623 O O . VAL A 1 78 ? -2.082 6.481 5.095 1.00 92.06 78 VAL A O 1
ATOM 626 N N . LEU A 1 79 ? -2.433 6.439 2.884 1.00 89.50 79 LEU A N 1
ATOM 627 C CA . LEU A 1 79 ? -3.893 6.515 2.985 1.00 89.50 79 LEU A CA 1
ATOM 628 C C . LEU A 1 79 ? -4.485 5.269 3.654 1.00 89.50 79 LEU A C 1
ATOM 630 O O . LEU A 1 79 ? -5.298 5.395 4.573 1.00 89.50 79 LEU A O 1
ATOM 634 N N . PHE A 1 80 ? -4.046 4.073 3.251 1.00 88.31 80 PHE A N 1
ATOM 635 C CA . PHE A 1 80 ? -4.451 2.815 3.882 1.00 88.31 80 PHE A CA 1
ATOM 636 C C . PHE A 1 80 ? -4.039 2.772 5.350 1.00 88.31 80 PHE A C 1
ATOM 638 O O . PHE A 1 80 ? -4.837 2.380 6.195 1.00 88.31 80 PHE A O 1
ATOM 645 N N . TRP A 1 81 ? -2.817 3.198 5.669 1.00 86.75 81 TRP A N 1
ATOM 646 C CA . TRP A 1 81 ? -2.331 3.329 7.037 1.00 86.75 81 TRP A CA 1
ATOM 647 C C . TRP A 1 81 ? -3.197 4.271 7.854 1.00 86.75 81 TRP A C 1
ATOM 649 O O . TRP A 1 81 ? -3.695 3.882 8.908 1.00 86.75 81 TRP A O 1
ATOM 659 N N . ARG A 1 82 ? -3.452 5.479 7.350 1.00 88.06 82 ARG A N 1
ATOM 660 C CA . ARG A 1 82 ? -4.292 6.456 8.038 1.00 88.06 82 ARG A CA 1
ATOM 661 C C . ARG A 1 82 ? -5.687 5.895 8.276 1.00 88.06 82 ARG A C 1
ATOM 663 O O . ARG A 1 82 ? -6.168 5.988 9.398 1.00 88.06 82 ARG A O 1
ATOM 670 N N . HIS A 1 83 ? -6.306 5.271 7.275 1.00 85.44 83 HIS A N 1
ATOM 671 C CA . HIS A 1 83 ? -7.620 4.641 7.415 1.00 85.44 83 HIS A CA 1
ATOM 672 C C . HIS A 1 83 ? -7.610 3.515 8.457 1.00 85.44 83 HIS A C 1
ATOM 674 O O . HIS A 1 83 ? -8.454 3.467 9.351 1.00 85.44 83 HIS A O 1
ATOM 680 N N . ASN A 1 84 ? -6.623 2.630 8.377 1.00 86.50 84 ASN A N 1
ATOM 681 C CA . ASN A 1 84 ? -6.503 1.479 9.258 1.00 86.50 84 ASN A CA 1
ATOM 682 C C . ASN A 1 84 ? -6.085 1.852 10.686 1.00 86.50 84 ASN A C 1
ATOM 684 O O . ASN A 1 84 ? -6.300 1.073 11.603 1.00 86.50 84 ASN A O 1
ATOM 688 N N . GLN A 1 85 ? -5.499 3.028 10.898 1.00 82.62 85 GLN A N 1
ATOM 689 C CA . GLN A 1 85 ? -5.122 3.486 12.228 1.00 82.62 85 GLN A CA 1
ATOM 690 C C . GLN A 1 85 ? -6.197 4.374 12.856 1.00 82.62 85 GLN A C 1
ATOM 692 O O . GLN A 1 85 ? -6.467 4.238 14.045 1.00 82.62 85 GLN A O 1
ATOM 697 N N . SER A 1 86 ? -6.837 5.263 12.091 1.00 79.69 86 SER A N 1
ATOM 698 C CA . SER A 1 86 ? -7.851 6.181 12.623 1.00 79.69 86 SER A CA 1
ATOM 699 C C . SER A 1 86 ? -9.249 5.565 12.616 1.00 79.69 86 SER A C 1
ATOM 701 O O . SER A 1 86 ? -9.892 5.462 13.661 1.00 79.69 86 SER A O 1
ATOM 703 N N . ALA A 1 87 ? -9.718 5.108 11.453 1.00 78.62 87 ALA A N 1
ATOM 704 C CA . ALA A 1 87 ? -11.086 4.638 11.284 1.00 78.62 87 ALA A CA 1
ATOM 705 C C . ALA A 1 87 ? -11.293 3.278 11.952 1.00 78.62 87 ALA A C 1
ATOM 707 O O . ALA A 1 87 ? -12.320 3.073 12.594 1.00 78.62 87 ALA A O 1
ATOM 708 N N . TYR A 1 88 ? -10.311 2.373 11.862 1.00 80.81 88 TYR A N 1
ATOM 709 C CA . TYR A 1 88 ? -10.387 1.092 12.565 1.00 80.81 88 TYR A CA 1
ATOM 710 C C . TYR A 1 88 ? -10.414 1.284 14.080 1.00 80.81 88 TYR A C 1
ATOM 712 O O . TYR A 1 88 ? -11.308 0.744 14.716 1.00 80.81 88 TYR A O 1
ATOM 720 N N . LYS A 1 89 ? -9.489 2.067 14.666 1.00 80.94 89 LYS A N 1
ATOM 721 C CA . LYS A 1 89 ? -9.457 2.267 16.126 1.00 80.94 89 LYS A CA 1
ATOM 722 C C . LYS A 1 89 ? -10.777 2.831 16.637 1.00 80.94 89 LYS A C 1
ATOM 724 O O . LYS A 1 89 ? -11.322 2.297 17.594 1.00 80.94 89 LYS A O 1
ATOM 729 N N . ARG A 1 90 ? -11.318 3.850 15.960 1.00 79.88 90 ARG A N 1
ATOM 730 C CA . ARG A 1 90 ? -12.589 4.478 16.341 1.00 79.88 90 ARG A CA 1
ATOM 731 C C . ARG A 1 90 ? -13.776 3.516 16.229 1.00 79.88 90 ARG A C 1
ATOM 733 O O . ARG A 1 90 ? -14.599 3.454 17.135 1.00 79.88 90 ARG A O 1
ATOM 740 N N . ARG A 1 91 ? -13.858 2.744 15.140 1.00 79.19 91 ARG A N 1
ATOM 741 C CA . ARG A 1 91 ? -14.926 1.746 14.953 1.00 79.19 91 ARG A CA 1
ATOM 742 C C . ARG A 1 91 ? -14.798 0.581 15.925 1.00 79.19 91 ARG A C 1
ATOM 744 O O . ARG A 1 91 ? -15.808 0.082 16.396 1.00 79.19 91 ARG A O 1
ATOM 751 N N . TYR A 1 92 ? -13.573 0.164 16.229 1.00 80.19 92 TYR A N 1
ATOM 752 C CA . TYR A 1 92 ? -13.308 -0.901 17.186 1.00 80.19 92 TYR A CA 1
ATOM 753 C C . TYR A 1 92 ? -13.694 -0.475 18.604 1.00 80.19 92 TYR A C 1
ATOM 755 O O . TYR A 1 92 ? -14.403 -1.216 19.267 1.00 80.19 92 TYR A O 1
ATOM 763 N N . SER A 1 93 ? -13.337 0.742 19.036 1.00 77.38 93 SER A N 1
ATOM 764 C CA . SER A 1 93 ? -13.742 1.248 20.355 1.00 77.38 93 SER A CA 1
ATOM 765 C C . SER A 1 93 ? -15.258 1.409 20.490 1.00 77.38 93 SER A C 1
ATOM 767 O O . SER A 1 93 ? -15.805 1.192 21.562 1.00 77.38 93 SER A O 1
ATOM 769 N N . GLN A 1 94 ? -15.948 1.787 19.408 1.00 78.88 94 GLN A N 1
ATOM 770 C CA . GLN A 1 94 ? -17.414 1.837 19.392 1.00 78.88 94 GLN A CA 1
ATOM 771 C C . GLN A 1 94 ? -18.025 0.434 19.457 1.00 78.88 94 GLN A C 1
ATOM 773 O O . GLN A 1 94 ? -18.943 0.205 20.237 1.00 78.88 94 GLN A O 1
ATOM 778 N N . TRP A 1 95 ? -17.491 -0.516 18.684 1.00 78.44 95 TRP A N 1
ATOM 779 C CA . TRP A 1 95 ? -17.927 -1.912 18.720 1.00 78.44 95 TRP A CA 1
ATOM 780 C C . TRP A 1 95 ? -17.719 -2.539 20.106 1.00 78.44 95 TRP A C 1
ATOM 782 O O . TRP A 1 95 ? -18.627 -3.175 20.617 1.00 78.44 95 TRP A O 1
ATOM 792 N N . GLU A 1 96 ? -16.583 -2.288 20.758 1.00 79.50 96 GLU A N 1
ATOM 793 C CA . GLU A 1 96 ? -16.284 -2.791 22.107 1.00 79.50 96 GLU A CA 1
ATOM 794 C C . GLU A 1 96 ? -17.251 -2.251 23.176 1.00 79.50 96 GLU A C 1
ATOM 796 O O . GLU A 1 96 ? -17.586 -2.958 24.125 1.00 79.50 96 GLU A O 1
ATOM 801 N N . ARG A 1 97 ? -17.747 -1.018 23.011 1.00 75.81 97 ARG A N 1
ATOM 802 C CA . ARG A 1 97 ? -18.773 -0.422 23.887 1.00 75.81 97 ARG A CA 1
ATOM 803 C C . ARG A 1 97 ? -20.198 -0.866 23.559 1.00 75.81 97 ARG A C 1
ATOM 805 O O . ARG A 1 97 ? -21.095 -0.641 24.369 1.00 75.81 97 ARG A O 1
ATOM 812 N N . SER A 1 98 ? -20.409 -1.470 22.392 1.00 71.56 98 SER A N 1
ATOM 813 C CA . SER A 1 98 ? -21.712 -1.942 21.932 1.00 71.56 98 SER A CA 1
ATOM 814 C C . SER A 1 98 ? -21.925 -3.374 22.416 1.00 71.56 98 SER A C 1
ATOM 816 O O . SER A 1 98 ? -21.306 -4.305 21.906 1.00 71.56 98 SER A O 1
ATOM 818 N N . PHE A 1 99 ? -22.816 -3.580 23.382 1.00 71.56 99 PHE A N 1
ATOM 819 C CA . PHE A 1 99 ? -23.205 -4.922 23.814 1.00 71.56 99 PHE A CA 1
ATOM 820 C C . PHE A 1 99 ? -24.619 -5.246 23.339 1.00 71.56 99 PHE A C 1
ATOM 822 O O . PHE A 1 99 ? -25.470 -4.367 23.185 1.00 71.56 99 PHE A O 1
ATOM 829 N N . LEU A 1 100 ? -24.870 -6.528 23.078 1.00 69.19 100 LEU A N 1
ATOM 830 C CA . LEU A 1 100 ? -26.191 -6.993 22.685 1.00 69.19 100 LEU A CA 1
ATOM 831 C C . LEU A 1 100 ? -26.991 -7.367 23.930 1.00 69.19 100 LEU A C 1
ATOM 833 O O . LEU A 1 100 ? -26.600 -8.270 24.673 1.00 69.19 100 LEU A O 1
ATOM 837 N N . CYS A 1 101 ? -28.127 -6.711 24.154 1.00 68.19 101 CYS A N 1
ATOM 838 C CA . CYS A 1 101 ? -29.044 -7.124 25.204 1.00 68.19 101 CYS A CA 1
ATOM 839 C C . CYS A 1 101 ? -29.687 -8.458 24.807 1.00 68.19 101 CYS A C 1
ATOM 841 O O . CYS A 1 101 ? -30.553 -8.512 23.936 1.00 68.19 101 CYS A O 1
ATOM 843 N N . GLN A 1 102 ? -29.288 -9.543 25.469 1.00 67.56 102 GLN A N 1
ATOM 844 C CA . GLN A 1 102 ? -29.757 -10.899 25.164 1.00 67.56 102 GLN A CA 1
ATOM 845 C C . GLN A 1 102 ? -31.270 -11.084 25.385 1.00 67.56 102 GLN A C 1
ATOM 847 O O . GLN A 1 102 ? -31.870 -11.992 24.819 1.00 67.56 102 GLN A O 1
ATOM 852 N N . ARG A 1 103 ? -31.892 -10.204 26.181 1.00 66.62 103 ARG A N 1
ATOM 853 C CA . ARG A 1 103 ? -33.327 -10.235 26.496 1.00 66.62 103 ARG A CA 1
ATOM 854 C C . ARG A 1 103 ? -34.178 -9.391 25.542 1.00 66.62 103 ARG A C 1
ATOM 856 O O . ARG A 1 103 ? -35.299 -9.780 25.245 1.00 66.62 103 ARG A O 1
ATOM 863 N N . CYS A 1 104 ? -33.650 -8.261 25.067 1.0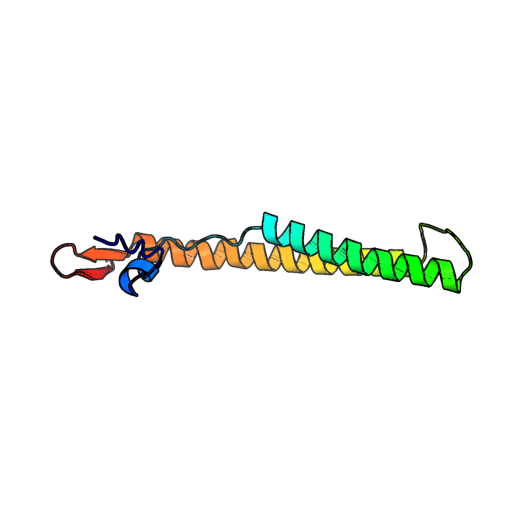0 72.06 104 CYS A N 1
ATOM 864 C CA . CYS A 1 104 ? -34.390 -7.305 24.231 1.00 72.06 104 CYS A CA 1
ATOM 865 C C . CYS A 1 104 ? -33.987 -7.354 22.748 1.00 72.06 104 CYS A C 1
ATOM 867 O O . CYS A 1 104 ? -34.676 -6.783 21.911 1.00 72.06 104 CYS A O 1
ATOM 869 N N . GLY A 1 105 ? -32.867 -8.002 22.409 1.00 66.38 105 GLY A N 1
ATOM 870 C CA . GLY A 1 105 ? -32.343 -8.064 21.041 1.00 66.38 105 GLY A CA 1
ATOM 871 C C . GLY A 1 105 ? -31.849 -6.719 20.495 1.00 66.38 105 GLY A C 1
ATOM 872 O O . GLY A 1 105 ? -31.615 -6.599 19.295 1.00 66.38 105 GLY A O 1
ATOM 873 N N . THR A 1 106 ? -31.698 -5.707 21.352 1.00 69.25 106 THR A N 1
ATOM 874 C CA . THR A 1 106 ? -31.248 -4.358 20.993 1.00 69.25 106 THR A CA 1
ATOM 875 C C . THR A 1 106 ? -29.767 -4.162 21.321 1.00 69.25 106 THR A C 1
ATOM 877 O O . THR A 1 106 ? -29.233 -4.779 22.247 1.00 69.25 106 THR A O 1
ATOM 880 N N . LEU A 1 107 ? -29.089 -3.314 20.540 1.00 65.12 107 LEU A N 1
ATOM 881 C CA . LEU A 1 107 ? -27.732 -2.855 20.838 1.00 65.12 107 LEU A CA 1
ATOM 882 C C . LEU A 1 107 ? -27.811 -1.698 21.832 1.00 65.12 107 LEU A C 1
ATOM 884 O O . LEU A 1 107 ? -28.516 -0.720 21.585 1.00 65.12 107 LEU A O 1
ATOM 888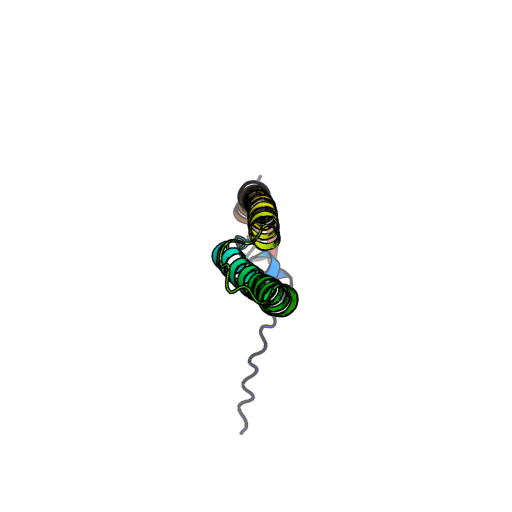 N N . THR A 1 108 ? -27.083 -1.813 22.932 1.00 67.44 108 THR A N 1
ATOM 889 C CA . THR A 1 108 ? -26.984 -0.783 23.970 1.00 67.44 108 THR A CA 1
ATOM 890 C C . THR A 1 108 ? -25.525 -0.364 24.125 1.00 67.44 108 THR A C 1
ATOM 892 O O . THR A 1 108 ? -24.623 -1.203 24.074 1.00 67.44 108 THR A O 1
ATOM 895 N N . GLU A 1 109 ? -25.291 0.941 24.262 1.00 63.44 109 GLU A N 1
ATOM 896 C CA . GLU A 1 109 ? -23.964 1.520 24.498 1.00 63.44 109 GLU A CA 1
ATOM 897 C C . GLU A 1 109 ? -23.679 1.525 26.009 1.00 63.44 109 GLU A C 1
ATOM 899 O O . GLU A 1 109 ? -24.573 1.801 26.809 1.00 63.44 109 GLU A O 1
ATOM 904 N N . ARG A 1 110 ? -22.459 1.160 26.416 1.00 54.69 110 ARG A N 1
ATOM 905 C CA . ARG A 1 110 ? -22.021 1.236 27.819 1.00 54.69 110 ARG A CA 1
ATOM 906 C C . ARG A 1 110 ? -21.582 2.677 28.119 1.00 54.69 110 ARG A C 1
ATOM 908 O O . ARG A 1 110 ? -20.643 3.141 27.470 1.00 54.69 110 ARG A O 1
ATOM 915 N N . GLU A 1 111 ? -22.270 3.352 29.044 1.00 52.44 111 GLU A N 1
ATOM 916 C CA . GLU A 1 111 ? -21.843 4.644 29.622 1.00 52.44 111 GLU A CA 1
ATOM 917 C C . GLU A 1 111 ? -20.553 4.500 30.442 1.00 52.44 111 GLU A C 1
ATOM 919 O O . GLU A 1 111 ? -20.407 3.474 31.153 1.00 52.44 111 GLU A O 1
#

Solvent-accessible surface area (backbone atoms only — not comparable to full-atom values): 6762 Å² total; per-residue (Å²): 141,80,88,80,80,74,89,64,89,78,66,51,74,67,55,61,69,69,48,76,83,76,76,78,58,64,67,60,52,52,53,52,48,51,53,51,50,53,56,52,51,50,51,56,50,51,53,45,32,69,75,63,77,41,88,62,86,84,37,73,70,54,52,52,50,51,52,54,51,50,54,53,49,52,51,51,50,52,51,50,47,48,45,51,57,52,54,44,50,56,50,44,57,51,52,74,37,47,43,72,39,87,88,75,76,43,81,45,75,68,131

Secondary structure (DSSP, 8-state):
------------HHHHHHSPPPPP-HHHHHHHHHHHHHHHHHHHHHHHHHHH----SS-HHHHHHHHHHHHHHHHHHHHHHHIIIIIHHHHHHHHHHEEE-TTT--EEE--

Radius of gyration: 24.14 Å; Cα contacts (8 Å, |Δi|>4): 50; chains: 1; bounding box: 55×44×62 Å